Protein AF-A0A972V048-F1 (afdb_monomer)

Sequence (92 aa):
MLITENIFVFAALIRYNYFNSSDSTWNQVWIDNQGGVLEIKGKFTGNKMILKGKILKNQQGKLYYNQISWTPNKDGSVTQLWELFDSVDKRL

Foldseek 3Di:
DDAPDPDPDAPFPDKDWDADPVVRKIWMWGAGPVRDIWIWIAADDDQKTKTKTDWDADPVRFIKIKIWIWGQDPVRYIDIDIFMAGPVRHTD

Nearest PDB structures (foldseek):
  3nm7-assembly1_A  TM=6.405E-01  e=2.410E-01  Borreliella burgdorferi
  3n8b-assembly1_B  TM=5.719E-01  e=2.675E-01  Borreliella burgdorferi
  3nm7-assembly2_D  TM=4.861E-01  e=4.744E-01  Borreliella burgdorferi
  3d2l-assembly1_A  TM=7.491E-01  e=2.646E+00  Exiguobacterium sibiricum 255-15
  5ypz-assembly1_A  TM=4.134E-01  e=3.259E+00  Escherichia coli

Solvent-accessible surface area (backbone atoms only — not comparable to full-atom values): 5494 Å² total; per-residue (Å²): 134,78,70,82,76,88,73,87,84,67,78,54,79,44,76,50,76,48,74,43,77,93,78,67,29,43,36,39,40,35,34,34,92,84,71,52,74,51,56,28,40,30,46,76,54,96,77,29,39,43,27,42,34,65,83,43,68,48,98,87,65,52,52,26,29,46,34,42,36,39,33,75,44,96,87,72,45,53,51,75,46,81,47,43,25,33,83,81,74,46,76,107

Mean predicted aligned error: 5.78 Å

pLDDT: mean 86.93, std 17.52, range [25.78, 97.88]

Structure (mmCIF, N/CA/C/O backbone):
data_AF-A0A972V048-F1
#
_entry.id   AF-A0A972V048-F1
#
loop_
_atom_site.group_PDB
_atom_site.id
_atom_site.type_symbol
_atom_site.label_atom_id
_atom_site.label_alt_id
_atom_site.label_comp_id
_atom_site.label_asym_id
_atom_site.label_entity_id
_atom_site.label_seq_id
_atom_site.pdbx_PDB_ins_code
_atom_site.Cartn_x
_atom_site.Cartn_y
_atom_site.Cartn_z
_atom_site.occupancy
_atom_site.B_iso_or_equiv
_atom_site.auth_seq_id
_atom_site.auth_comp_id
_atom_site.auth_asym_id
_atom_site.auth_atom_id
_atom_site.pdbx_PDB_model_num
ATOM 1 N N . MET A 1 1 ? 16.702 8.619 -12.022 1.00 34.00 1 MET A N 1
ATOM 2 C CA . MET A 1 1 ? 15.282 8.236 -12.146 1.00 34.00 1 MET A CA 1
ATOM 3 C C . MET A 1 1 ? 14.466 9.389 -11.597 1.00 34.00 1 MET A C 1
ATOM 5 O O . MET A 1 1 ? 14.467 9.596 -10.392 1.00 34.00 1 MET A O 1
ATOM 9 N N . LEU A 1 2 ? 13.911 10.221 -12.477 1.00 25.78 2 LEU A N 1
ATOM 10 C CA . LEU A 1 2 ? 13.073 11.352 -12.080 1.00 25.78 2 LEU A CA 1
ATOM 11 C C . LEU A 1 2 ? 11.662 10.803 -11.859 1.00 25.78 2 LEU A C 1
ATOM 13 O O . LEU A 1 2 ? 11.019 10.367 -12.808 1.00 25.78 2 LEU A O 1
ATOM 17 N N . ILE A 1 3 ? 11.221 10.751 -10.605 1.00 38.53 3 ILE A N 1
ATOM 18 C CA . ILE A 1 3 ? 9.826 10.462 -10.273 1.00 38.53 3 ILE A CA 1
ATOM 19 C C . ILE A 1 3 ? 9.107 11.806 -10.374 1.00 38.53 3 ILE A C 1
ATOM 21 O O . ILE A 1 3 ? 9.344 12.697 -9.563 1.00 38.53 3 ILE A O 1
ATOM 25 N N . THR A 1 4 ? 8.293 11.999 -11.409 1.00 35.09 4 THR A N 1
ATOM 26 C CA . THR A 1 4 ? 7.415 13.170 -11.496 1.00 35.09 4 THR A CA 1
ATOM 27 C C . THR A 1 4 ? 6.274 12.984 -10.505 1.00 35.09 4 THR A C 1
ATOM 29 O O . THR A 1 4 ? 5.379 12.164 -10.711 1.00 35.09 4 THR A O 1
ATOM 32 N N . GLU A 1 5 ? 6.341 13.716 -9.402 1.00 46.44 5 GLU A N 1
ATOM 33 C CA . GLU A 1 5 ? 5.373 13.678 -8.315 1.00 46.44 5 GLU A CA 1
ATOM 34 C C . GLU A 1 5 ? 4.232 14.662 -8.579 1.00 46.44 5 GLU A C 1
ATOM 36 O O . GLU A 1 5 ? 4.355 15.853 -8.317 1.00 46.44 5 GLU A O 1
ATOM 41 N N . ASN A 1 6 ? 3.089 14.168 -9.053 1.00 38.22 6 ASN A N 1
ATOM 42 C CA . ASN A 1 6 ? 1.830 14.907 -8.936 1.00 38.22 6 ASN A CA 1
ATOM 43 C C . ASN A 1 6 ? 1.220 14.608 -7.557 1.00 38.22 6 ASN A C 1
ATOM 45 O O . ASN A 1 6 ? 0.277 13.828 -7.433 1.00 38.22 6 ASN A O 1
ATOM 49 N N . ILE A 1 7 ? 1.805 15.174 -6.499 1.00 44.66 7 ILE A N 1
ATOM 50 C CA . ILE A 1 7 ? 1.303 15.047 -5.124 1.00 44.66 7 ILE A CA 1
ATOM 51 C C . ILE A 1 7 ? 0.413 16.254 -4.831 1.00 44.66 7 ILE A C 1
ATOM 53 O O . ILE A 1 7 ? 0.911 17.332 -4.530 1.00 44.66 7 ILE A O 1
ATOM 57 N N . PHE A 1 8 ? -0.907 16.076 -4.903 1.00 40.16 8 PHE A N 1
ATOM 58 C CA . PHE A 1 8 ? -1.873 17.121 -4.526 1.00 40.16 8 PHE A CA 1
ATOM 59 C C . PHE A 1 8 ? -2.668 16.821 -3.245 1.00 40.16 8 PHE A C 1
ATOM 61 O O . PHE A 1 8 ? -3.534 17.609 -2.886 1.00 40.16 8 PHE A O 1
ATOM 68 N N . VAL A 1 9 ? -2.401 15.721 -2.525 1.00 50.69 9 VAL A N 1
ATOM 69 C CA . VAL A 1 9 ? -3.285 15.300 -1.410 1.00 50.69 9 V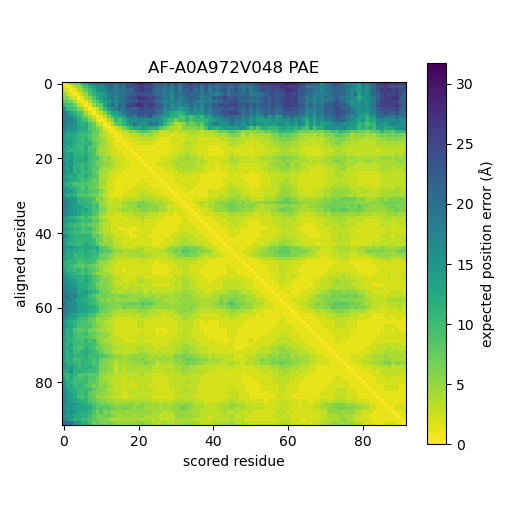AL A CA 1
ATOM 70 C C . VAL A 1 9 ? -2.563 15.039 -0.079 1.00 50.69 9 VAL A C 1
ATOM 72 O O . VAL A 1 9 ? -3.209 14.988 0.961 1.00 50.69 9 VAL A O 1
ATOM 75 N N . PHE A 1 10 ? -1.229 14.966 -0.044 1.00 53.34 10 PHE A N 1
ATOM 76 C CA . PHE A 1 10 ? -0.495 14.816 1.218 1.00 53.34 10 PHE A CA 1
ATOM 77 C C . PHE A 1 10 ? 0.855 15.530 1.133 1.00 53.34 10 PHE A C 1
ATOM 79 O O . PHE A 1 10 ? 1.766 15.060 0.454 1.00 53.34 10 PHE A O 1
ATOM 86 N N . ALA A 1 11 ? 0.990 16.677 1.800 1.00 58.22 11 ALA A N 1
ATOM 87 C CA . ALA A 1 11 ? 2.267 17.376 1.918 1.00 58.22 11 ALA A CA 1
ATOM 88 C C . ALA A 1 11 ? 3.149 16.648 2.946 1.00 58.22 11 ALA A C 1
ATOM 90 O O . ALA A 1 11 ? 3.284 17.074 4.092 1.00 58.22 11 ALA A O 1
ATOM 91 N N . ALA A 1 12 ? 3.707 15.500 2.554 1.00 62.16 12 ALA A N 1
ATOM 92 C CA . ALA A 1 12 ? 4.671 14.800 3.390 1.00 62.16 12 ALA A CA 1
ATOM 93 C C . ALA A 1 12 ? 5.960 15.613 3.485 1.00 62.16 12 ALA A C 1
ATOM 95 O O . ALA A 1 12 ? 6.567 15.951 2.469 1.00 62.16 12 ALA A O 1
ATOM 96 N N . LEU A 1 13 ? 6.397 15.873 4.714 1.00 71.38 13 LEU A N 1
ATOM 97 C CA . LEU A 1 13 ? 7.701 16.473 4.975 1.00 71.38 13 LEU A CA 1
ATOM 98 C C . LEU A 1 13 ? 8.809 15.422 4.910 1.00 71.38 13 LEU A C 1
ATOM 100 O O . LEU A 1 13 ? 9.925 15.715 4.491 1.00 71.38 13 LEU A O 1
ATOM 104 N N . ILE A 1 14 ? 8.495 14.192 5.324 1.00 83.81 14 ILE A N 1
ATOM 105 C CA . ILE A 1 14 ? 9.453 13.094 5.422 1.00 83.81 14 ILE A CA 1
ATOM 106 C C . ILE A 1 14 ? 8.849 11.846 4.785 1.00 83.81 14 ILE A C 1
ATOM 108 O O . ILE A 1 14 ? 7.693 11.499 5.046 1.00 83.81 14 ILE A O 1
ATOM 112 N N . ARG A 1 15 ? 9.643 11.164 3.949 1.00 87.06 15 ARG A N 1
ATOM 113 C CA . ARG A 1 15 ? 9.267 9.906 3.294 1.00 87.06 15 ARG A CA 1
ATOM 114 C C . ARG A 1 15 ? 10.408 8.901 3.345 1.00 87.06 15 ARG A C 1
ATOM 116 O O . ARG A 1 15 ? 11.514 9.202 2.906 1.00 87.06 15 ARG A O 1
ATOM 123 N N . TYR A 1 16 ? 10.113 7.692 3.816 1.00 93.25 16 TYR A N 1
ATOM 124 C CA . TYR A 1 16 ? 11.054 6.572 3.834 1.00 93.25 16 TYR A CA 1
ATOM 125 C C . TYR A 1 16 ? 10.501 5.394 3.047 1.00 93.25 16 TYR A C 1
ATOM 127 O O . TYR A 1 16 ? 9.317 5.082 3.141 1.00 93.25 16 TYR A O 1
ATOM 135 N N . ASN A 1 17 ? 11.379 4.721 2.305 1.00 93.62 17 ASN A N 1
ATOM 136 C CA . ASN A 1 17 ? 11.094 3.471 1.611 1.00 93.62 17 ASN A CA 1
ATOM 137 C C . ASN A 1 17 ? 12.073 2.421 2.118 1.00 93.62 17 ASN A C 1
ATOM 13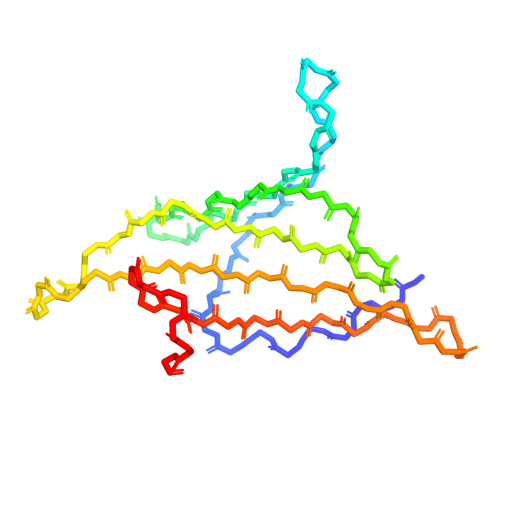9 O O . ASN A 1 17 ? 13.274 2.686 2.162 1.00 93.62 17 ASN A O 1
ATOM 143 N N . TYR A 1 18 ? 11.585 1.241 2.476 1.00 96.25 18 TYR A N 1
ATOM 144 C CA . TYR A 1 18 ? 12.450 0.153 2.912 1.00 96.25 18 TYR A CA 1
ATOM 145 C C . TYR A 1 18 ? 11.860 -1.203 2.550 1.00 96.25 18 TYR A C 1
ATOM 147 O O 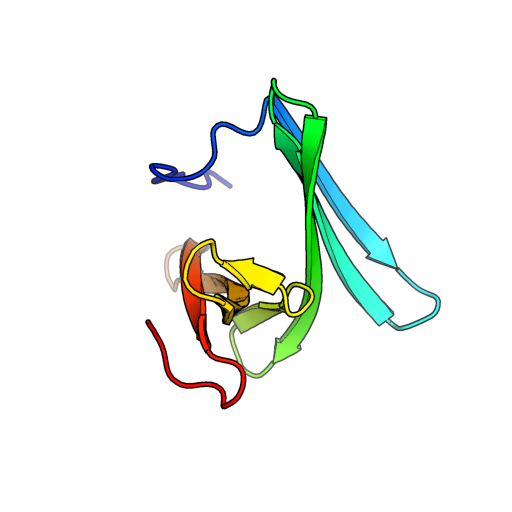. TYR A 1 18 ? 10.643 -1.385 2.469 1.00 96.25 18 TYR A O 1
ATOM 155 N N . PHE A 1 19 ? 12.745 -2.169 2.338 1.00 96.81 19 PHE A N 1
ATOM 156 C CA . PHE A 1 19 ? 12.365 -3.563 2.203 1.00 96.81 19 PHE A CA 1
ATOM 157 C C . PHE A 1 19 ? 12.450 -4.232 3.575 1.00 96.81 19 PHE A C 1
ATOM 159 O O . PHE A 1 19 ? 13.502 -4.219 4.212 1.00 96.81 19 PHE A O 1
ATOM 166 N N . ASN A 1 20 ? 11.344 -4.809 4.035 1.00 97.31 20 ASN A N 1
ATOM 167 C CA . ASN A 1 20 ? 11.317 -5.639 5.226 1.00 97.31 20 ASN A CA 1
ATOM 168 C C . ASN A 1 20 ? 11.584 -7.092 4.819 1.00 97.31 20 ASN A C 1
ATOM 170 O O . ASN A 1 20 ? 10.742 -7.745 4.199 1.00 97.31 20 ASN A O 1
ATOM 174 N N . SER A 1 21 ? 12.762 -7.606 5.170 1.00 96.75 21 SER A N 1
ATOM 175 C CA . SER A 1 21 ? 13.168 -8.972 4.831 1.00 96.75 21 SER A CA 1
ATOM 176 C C . SER A 1 21 ? 12.375 -10.043 5.580 1.00 96.75 21 SER A C 1
ATOM 178 O O . SER A 1 21 ? 12.203 -11.134 5.044 1.00 96.75 21 SER A O 1
ATOM 180 N N . SER A 1 22 ? 11.839 -9.738 6.768 1.00 97.44 22 SER A N 1
ATOM 181 C CA . SER A 1 22 ? 11.109 -10.717 7.592 1.00 97.44 22 SER A CA 1
ATOM 182 C C . SER A 1 22 ? 9.814 -11.220 6.945 1.00 97.44 22 SER A C 1
ATOM 184 O O . SER A 1 22 ? 9.418 -12.360 7.163 1.00 97.44 22 SER A O 1
ATOM 186 N N . ASP A 1 23 ? 9.172 -10.398 6.111 1.00 96.44 23 ASP A N 1
ATOM 187 C CA . ASP A 1 23 ? 7.929 -10.732 5.399 1.00 96.44 23 ASP A CA 1
ATOM 188 C C . ASP A 1 23 ? 8.033 -10.541 3.872 1.00 96.44 23 ASP A C 1
ATOM 190 O O . ASP A 1 23 ? 7.067 -10.756 3.120 1.00 96.44 23 ASP A O 1
ATOM 194 N N . SER A 1 24 ? 9.234 -10.182 3.409 1.00 96.44 24 SER A N 1
ATOM 195 C CA . SER A 1 24 ? 9.574 -9.910 2.016 1.00 96.44 24 SER A CA 1
ATOM 196 C C . SER A 1 24 ? 8.655 -8.868 1.375 1.00 96.44 24 SER A C 1
ATOM 198 O O . SER A 1 24 ? 8.103 -9.096 0.293 1.00 96.44 24 SER A O 1
ATOM 200 N N . THR A 1 25 ? 8.446 -7.739 2.055 1.00 97.81 25 THR A N 1
ATOM 201 C CA . THR A 1 25 ? 7.605 -6.641 1.555 1.00 97.81 25 THR A CA 1
ATOM 202 C C . THR A 1 25 ? 8.344 -5.324 1.429 1.00 97.81 25 THR A C 1
ATOM 204 O O . THR A 1 25 ? 9.241 -5.000 2.204 1.00 97.81 25 THR A O 1
ATOM 207 N N . TRP A 1 26 ? 7.907 -4.522 0.465 1.00 97.31 26 TRP A N 1
ATOM 208 C CA . TRP A 1 26 ? 8.238 -3.109 0.414 1.00 97.31 26 TRP A CA 1
ATOM 209 C C . TRP A 1 26 ? 7.278 -2.325 1.292 1.00 97.31 26 TRP A C 1
ATOM 211 O O . TRP A 1 26 ? 6.069 -2.561 1.277 1.00 97.31 26 TRP A O 1
ATOM 221 N N . ASN A 1 27 ? 7.840 -1.396 2.049 1.00 97.06 27 ASN A N 1
ATOM 222 C CA . ASN A 1 27 ? 7.135 -0.538 2.978 1.00 97.06 27 ASN A CA 1
ATOM 223 C C . ASN A 1 27 ? 7.488 0.910 2.666 1.00 97.06 27 ASN A C 1
ATOM 225 O O . ASN A 1 27 ? 8.637 1.227 2.341 1.00 97.06 27 ASN A O 1
ATOM 229 N N . GLN A 1 28 ? 6.497 1.782 2.787 1.00 94.88 28 GLN A N 1
ATOM 230 C CA . GLN A 1 28 ? 6.678 3.213 2.647 1.00 94.88 28 GLN A CA 1
ATOM 231 C C . GLN A 1 28 ? 5.938 3.938 3.769 1.00 94.88 28 GLN A C 1
ATOM 233 O O . GLN A 1 28 ? 4.794 3.606 4.082 1.00 94.88 28 GLN A O 1
ATOM 238 N N . VAL A 1 29 ? 6.608 4.920 4.371 1.00 93.31 29 VAL A N 1
ATOM 239 C CA . VAL A 1 29 ? 6.071 5.733 5.468 1.00 93.31 29 VAL A CA 1
ATOM 240 C C . VAL A 1 29 ? 6.165 7.203 5.095 1.00 93.31 29 VAL A C 1
ATOM 242 O O . VAL A 1 29 ? 7.220 7.656 4.648 1.00 93.31 29 VAL A O 1
ATOM 245 N N . TRP A 1 30 ? 5.059 7.923 5.262 1.00 90.19 30 TRP A N 1
ATOM 246 C CA . TRP A 1 30 ? 4.939 9.361 5.035 1.00 90.19 30 TRP A CA 1
ATOM 247 C C . TRP A 1 30 ? 4.518 10.010 6.344 1.00 90.19 30 TRP A C 1
ATOM 249 O O . TRP A 1 30 ? 3.561 9.552 6.967 1.00 90.19 30 TRP A O 1
ATOM 259 N N . ILE A 1 31 ? 5.220 11.068 6.738 1.00 88.25 31 ILE A N 1
ATOM 260 C CA . ILE A 1 31 ? 4.890 11.859 7.925 1.00 88.25 31 ILE A CA 1
ATOM 261 C C . ILE A 1 31 ? 4.638 13.298 7.474 1.00 88.25 31 ILE A C 1
ATOM 263 O O . ILE A 1 31 ? 5.481 13.897 6.792 1.00 88.25 31 ILE A O 1
ATOM 267 N N . ASP A 1 32 ? 3.462 13.828 7.806 1.00 85.19 32 ASP A N 1
ATOM 268 C CA . ASP A 1 32 ? 3.099 15.219 7.530 1.00 85.19 32 ASP A CA 1
ATOM 269 C C . ASP A 1 32 ? 3.496 16.170 8.674 1.00 85.19 32 ASP A C 1
ATOM 271 O O . ASP A 1 32 ? 4.009 15.774 9.722 1.00 85.19 32 ASP A O 1
ATOM 275 N N . ASN A 1 33 ? 3.267 17.463 8.457 1.00 84.38 33 ASN A N 1
ATOM 276 C CA . ASN A 1 33 ? 3.584 18.525 9.410 1.00 84.38 33 ASN A CA 1
ATOM 277 C C . ASN A 1 33 ? 2.656 18.592 10.637 1.00 84.38 33 ASN A C 1
ATOM 279 O O . ASN A 1 33 ? 2.932 19.357 11.558 1.00 84.38 33 ASN A O 1
ATOM 283 N N . GLN A 1 34 ? 1.569 17.824 10.649 1.00 87.19 34 GLN A N 1
ATOM 284 C CA . GLN A 1 34 ? 0.600 17.719 11.741 1.00 87.19 34 GLN A CA 1
ATOM 285 C C . GLN A 1 34 ? 0.786 16.421 12.546 1.00 87.19 34 GLN A C 1
ATOM 287 O O . GLN A 1 34 ? 0.031 16.165 13.482 1.00 87.19 34 GLN A O 1
ATOM 292 N N . GLY A 1 35 ? 1.799 15.612 12.212 1.00 83.00 35 GLY A N 1
ATOM 293 C CA . GLY A 1 35 ? 2.066 14.324 12.851 1.00 83.00 35 GLY A CA 1
ATOM 294 C C . GLY A 1 35 ? 1.212 13.174 12.310 1.00 83.00 35 GLY A C 1
ATOM 295 O O . GLY A 1 35 ? 1.226 12.085 12.882 1.00 83.00 35 GLY A O 1
ATOM 296 N N . GLY A 1 36 ? 0.479 13.383 11.214 1.00 85.62 36 GLY A N 1
ATOM 297 C CA . GLY A 1 36 ? -0.211 12.325 10.492 1.00 85.62 36 GLY A CA 1
ATOM 298 C C . GLY A 1 36 ? 0.788 11.361 9.857 1.00 85.62 36 GLY A C 1
ATOM 299 O O . GLY A 1 36 ? 1.764 11.778 9.230 1.00 85.62 36 GLY A O 1
ATOM 300 N N . VAL A 1 37 ? 0.539 10.059 10.020 1.00 89.81 37 VAL A N 1
ATOM 301 C CA . VAL A 1 37 ? 1.393 8.994 9.481 1.00 89.81 37 VAL A CA 1
ATOM 302 C C . VAL A 1 37 ? 0.596 8.138 8.506 1.00 89.81 37 VAL A C 1
ATOM 304 O O . VAL A 1 37 ? -0.420 7.543 8.869 1.00 89.81 37 VAL A O 1
ATOM 307 N N . LEU A 1 38 ? 1.088 8.033 7.273 1.00 91.44 38 LEU A N 1
ATOM 308 C CA . LEU A 1 38 ? 0.627 7.044 6.307 1.00 91.44 38 LEU A CA 1
ATOM 309 C C . LEU A 1 38 ? 1.691 5.958 6.156 1.00 91.44 38 LEU A C 1
ATOM 311 O O . LEU A 1 38 ? 2.770 6.201 5.623 1.00 91.44 38 LEU A O 1
ATOM 315 N N . GLU A 1 39 ? 1.347 4.749 6.586 1.00 94.62 39 GLU A N 1
ATOM 316 C CA . GLU A 1 39 ? 2.133 3.539 6.355 1.00 94.62 39 GLU A CA 1
ATOM 317 C C . GLU A 1 39 ? 1.442 2.695 5.286 1.00 94.62 39 GLU A C 1
ATOM 319 O O . GLU A 1 39 ? 0.268 2.340 5.430 1.00 94.62 39 GLU A O 1
ATOM 324 N N . ILE A 1 40 ? 2.173 2.342 4.233 1.00 96.50 40 ILE A N 1
ATOM 325 C CA . ILE A 1 40 ? 1.703 1.430 3.191 1.00 96.50 40 ILE A CA 1
ATOM 326 C C . ILE A 1 40 ? 2.721 0.314 2.965 1.00 96.50 40 ILE A C 1
ATOM 328 O O . ILE A 1 40 ? 3.931 0.528 3.036 1.00 96.50 40 ILE A O 1
ATOM 332 N N . LYS A 1 41 ? 2.222 -0.890 2.690 1.00 97.88 41 LYS A N 1
ATOM 333 C CA . LYS A 1 41 ? 3.022 -2.109 2.561 1.00 97.88 41 LYS A CA 1
ATOM 334 C C . LYS A 1 41 ? 2.523 -2.962 1.407 1.00 97.88 41 LYS A C 1
ATOM 336 O O . LYS A 1 41 ? 1.322 -3.031 1.149 1.00 97.88 41 LYS A O 1
ATOM 341 N N . GLY A 1 42 ? 3.434 -3.643 0.723 1.00 97.56 42 GLY A N 1
ATOM 342 C CA . GLY A 1 42 ? 3.053 -4.558 -0.339 1.00 97.56 42 GLY A CA 1
ATOM 343 C C . GLY A 1 42 ? 4.218 -5.162 -1.102 1.00 97.56 42 GLY A C 1
ATOM 344 O O . GLY A 1 42 ? 5.330 -5.288 -0.586 1.00 97.56 42 GLY A O 1
ATOM 345 N N . LYS A 1 43 ? 3.928 -5.630 -2.315 1.00 97.62 43 LYS A N 1
ATOM 346 C CA . LYS A 1 43 ? 4.845 -6.432 -3.131 1.00 97.62 43 LYS A CA 1
ATOM 347 C C . LYS A 1 43 ? 4.702 -6.081 -4.606 1.00 97.62 43 LYS A C 1
ATOM 349 O O . LYS A 1 43 ? 3.708 -5.493 -5.039 1.00 97.62 43 LYS A O 1
ATOM 354 N N . PHE A 1 44 ? 5.696 -6.495 -5.382 1.00 95.50 44 PHE A N 1
ATOM 355 C CA . PHE A 1 44 ? 5.606 -6.472 -6.833 1.00 95.50 44 PHE A CA 1
ATOM 356 C C . PHE A 1 44 ? 4.668 -7.591 -7.297 1.00 95.50 44 PHE A C 1
ATOM 358 O O . PHE A 1 44 ? 4.890 -8.754 -6.970 1.00 95.50 44 PHE A O 1
ATOM 365 N N . THR A 1 45 ? 3.604 -7.240 -8.017 1.00 93.31 45 THR A N 1
ATOM 366 C CA . THR A 1 45 ? 2.592 -8.171 -8.527 1.00 93.31 45 THR A CA 1
ATOM 367 C C . THR A 1 45 ? 2.342 -7.881 -10.004 1.00 93.31 45 THR A C 1
ATOM 369 O O . THR A 1 45 ? 1.964 -6.769 -10.378 1.00 93.31 45 THR A O 1
ATOM 372 N N . GLY A 1 46 ? 2.567 -8.875 -10.867 1.00 93.44 46 GLY A N 1
ATOM 373 C CA . GLY A 1 46 ? 2.516 -8.688 -12.318 1.00 93.44 46 GLY A CA 1
ATOM 374 C C . GLY A 1 46 ? 3.618 -7.738 -12.787 1.00 93.44 46 GLY A C 1
ATOM 375 O O . GLY A 1 46 ? 4.792 -8.060 -12.660 1.00 93.44 46 GLY A O 1
ATOM 376 N N . ASN A 1 47 ? 3.237 -6.568 -13.306 1.00 93.88 47 ASN A N 1
ATOM 377 C CA . ASN A 1 47 ? 4.168 -5.518 -13.740 1.00 93.88 47 ASN A CA 1
ATOM 378 C C . ASN A 1 47 ? 4.043 -4.238 -12.894 1.00 93.88 47 ASN A C 1
ATOM 380 O O . ASN A 1 47 ? 4.251 -3.136 -13.394 1.00 93.88 47 ASN A O 1
ATOM 384 N N . LYS A 1 48 ? 3.596 -4.352 -11.638 1.00 95.75 48 LYS A N 1
ATOM 385 C CA . LYS A 1 48 ? 3.374 -3.197 -10.760 1.00 95.75 48 LYS A CA 1
ATOM 386 C C . LYS A 1 48 ? 3.854 -3.482 -9.347 1.00 95.75 48 LYS A C 1
ATOM 388 O O . LYS A 1 48 ? 3.624 -4.563 -8.816 1.00 95.75 48 LYS A O 1
ATOM 393 N N . MET A 1 49 ? 4.456 -2.489 -8.708 1.00 96.12 49 MET A N 1
ATOM 394 C CA . MET A 1 49 ? 4.607 -2.475 -7.255 1.00 96.12 49 MET A CA 1
ATOM 395 C C . MET A 1 49 ? 3.317 -1.919 -6.658 1.00 96.12 49 MET A C 1
ATOM 397 O O . MET A 1 49 ? 2.940 -0.810 -7.021 1.00 96.12 49 MET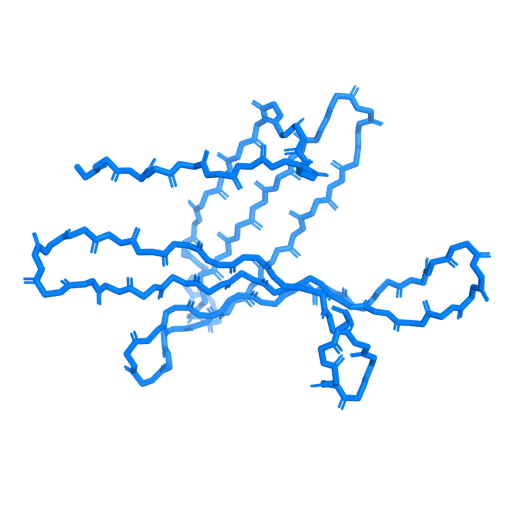 A O 1
ATOM 401 N N . ILE A 1 50 ? 2.634 -2.664 -5.789 1.00 97.19 50 ILE A N 1
ATOM 402 C CA . ILE A 1 50 ? 1.359 -2.236 -5.189 1.00 97.19 50 ILE A CA 1
ATOM 403 C C . ILE A 1 50 ? 1.506 -2.259 -3.673 1.00 97.19 50 ILE A C 1
ATOM 405 O O . ILE A 1 50 ? 1.721 -3.328 -3.102 1.00 97.19 50 ILE A O 1
ATOM 409 N N . LEU A 1 51 ? 1.384 -1.096 -3.028 1.00 97.25 51 LEU A N 1
ATOM 410 C CA . LEU A 1 51 ? 1.434 -0.942 -1.573 1.00 97.25 51 LEU A CA 1
ATOM 411 C C . LEU A 1 51 ? 0.072 -0.452 -1.079 1.00 97.25 51 LEU A C 1
ATOM 413 O O . LEU A 1 51 ? -0.444 0.550 -1.573 1.00 97.25 51 LEU A O 1
ATOM 417 N N . LYS A 1 52 ? -0.495 -1.151 -0.094 1.00 97.19 52 LYS A N 1
ATOM 418 C CA . LYS A 1 52 ? -1.773 -0.813 0.544 1.00 97.19 52 LYS A CA 1
ATOM 419 C C . LYS A 1 52 ? -1.540 -0.372 1.988 1.00 97.19 52 LYS A C 1
ATOM 421 O O . LYS A 1 52 ? -0.674 -0.911 2.677 1.00 97.19 52 LYS A O 1
ATOM 426 N N . GLY A 1 53 ? -2.314 0.606 2.437 1.00 96.25 53 GLY A N 1
ATOM 427 C CA . GLY A 1 53 ? -2.369 1.033 3.830 1.00 96.25 53 GLY A CA 1
ATOM 428 C C . GLY A 1 53 ? -3.357 0.219 4.656 1.00 96.25 53 GLY A C 1
ATOM 429 O O . GLY A 1 53 ? -4.097 -0.620 4.142 1.00 96.25 53 GLY A O 1
ATOM 430 N N . LYS A 1 54 ? -3.385 0.502 5.957 1.00 95.50 54 LYS A N 1
ATOM 431 C CA . LYS A 1 54 ? -4.414 -0.012 6.870 1.00 95.50 54 LYS A CA 1
ATOM 432 C C . LYS A 1 54 ? -5.785 0.581 6.512 1.00 95.50 54 LYS A C 1
ATOM 434 O O . LYS A 1 54 ? -5.867 1.675 5.952 1.00 95.50 54 LYS A O 1
ATOM 439 N N . ILE A 1 55 ? -6.854 -0.131 6.871 1.00 95.62 55 ILE A N 1
ATOM 440 C CA . ILE A 1 55 ? -8.218 0.404 6.788 1.00 95.62 55 ILE A CA 1
ATOM 441 C C . ILE A 1 55 ? -8.378 1.495 7.850 1.00 95.62 55 ILE A C 1
ATOM 443 O O . ILE A 1 55 ? -8.097 1.281 9.028 1.00 95.62 55 ILE A O 1
ATOM 447 N N . LEU A 1 56 ? -8.846 2.656 7.414 1.00 93.56 56 LEU A N 1
ATOM 448 C CA . LEU A 1 56 ? -9.150 3.834 8.209 1.00 93.56 56 LEU A CA 1
ATOM 449 C C . LEU A 1 56 ? -10.647 4.133 8.128 1.00 93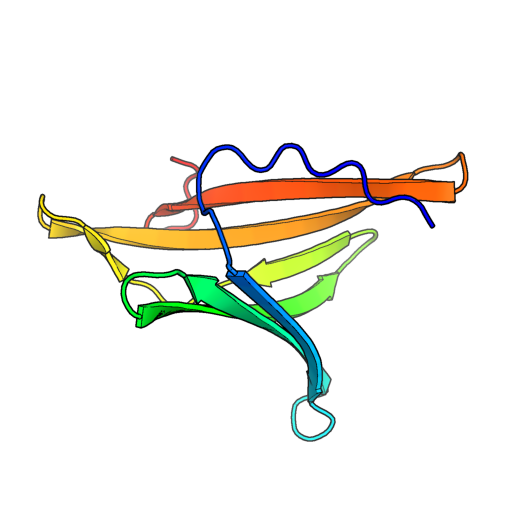.56 56 LEU A C 1
ATOM 451 O O . LEU A 1 56 ? -11.352 3.659 7.238 1.00 93.56 56 LEU A O 1
ATOM 455 N N . LYS A 1 57 ? -11.132 4.948 9.061 1.00 94.38 57 LYS A N 1
ATOM 456 C CA . LYS A 1 57 ? -12.515 5.423 9.104 1.00 94.38 57 LYS A CA 1
ATOM 457 C C . LYS A 1 57 ? -12.519 6.931 8.880 1.00 94.38 57 LYS A C 1
ATOM 459 O O . LYS A 1 57 ? -11.803 7.648 9.572 1.00 94.38 57 LYS A O 1
ATOM 464 N N . ASN A 1 58 ? -13.301 7.411 7.916 1.00 89.25 58 ASN A N 1
ATOM 465 C CA . ASN A 1 58 ? -13.429 8.848 7.669 1.00 89.25 58 ASN A CA 1
ATOM 466 C C . ASN A 1 58 ? -14.398 9.509 8.671 1.00 89.25 58 ASN A C 1
ATOM 468 O O . ASN A 1 58 ? -15.040 8.837 9.481 1.00 89.25 58 ASN A O 1
ATOM 472 N N . GLN A 1 59 ? -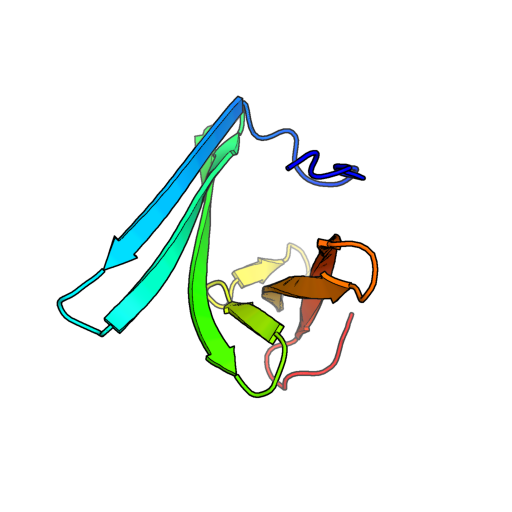14.549 10.832 8.580 1.00 88.31 59 GLN A N 1
ATOM 473 C CA . GLN A 1 59 ? -15.437 11.616 9.452 1.00 88.31 59 GLN A CA 1
ATOM 474 C C . GLN A 1 59 ? -16.920 11.207 9.363 1.00 88.31 59 GLN A C 1
ATOM 476 O O . GLN A 1 59 ? -17.652 11.335 10.337 1.00 88.31 59 GLN A O 1
ATOM 481 N N . GLN A 1 60 ? -17.360 10.677 8.219 1.00 92.12 60 GLN A N 1
ATOM 482 C CA . GLN A 1 60 ? -18.723 10.167 8.001 1.00 92.12 60 GLN A CA 1
ATOM 483 C C . GLN A 1 60 ? -18.890 8.711 8.466 1.00 92.12 60 GLN A C 1
ATOM 485 O O . GLN A 1 60 ? -19.949 8.110 8.316 1.00 92.12 60 GLN A O 1
ATOM 490 N N . GLY A 1 61 ? -17.827 8.113 8.998 1.00 94.12 61 GLY A N 1
ATOM 491 C CA . GLY A 1 61 ? -17.800 6.741 9.463 1.00 94.12 61 GLY A CA 1
ATOM 492 C C . GLY A 1 61 ? -17.616 5.675 8.384 1.00 94.12 61 GLY A C 1
ATOM 493 O O . GLY A 1 61 ? -17.659 4.490 8.714 1.00 94.12 61 GLY A O 1
ATOM 494 N N . LYS A 1 62 ? -17.361 6.064 7.131 1.00 94.81 62 LYS A N 1
ATOM 495 C CA . LYS A 1 62 ? -17.072 5.141 6.030 1.00 94.81 62 LYS A CA 1
ATOM 496 C C . LYS A 1 62 ? -15.637 4.626 6.126 1.00 94.81 62 LYS A C 1
ATOM 498 O O . LYS A 1 62 ? -14.705 5.400 6.355 1.00 94.81 62 LYS A O 1
ATOM 503 N N . LEU A 1 63 ? -15.475 3.319 5.933 1.00 97.12 63 LEU A N 1
ATOM 504 C CA . LEU A 1 63 ? -14.174 2.658 5.908 1.00 97.12 63 LEU A CA 1
ATOM 505 C C . LEU A 1 63 ? -13.503 2.811 4.541 1.00 97.12 63 LEU A C 1
ATOM 507 O O . LEU A 1 63 ? -14.163 2.680 3.508 1.00 97.12 63 LEU A O 1
ATOM 511 N N . TYR A 1 64 ? -12.199 3.072 4.541 1.00 95.75 64 TYR A N 1
ATOM 512 C CA . TYR A 1 64 ? -11.389 3.209 3.334 1.00 95.75 64 TYR A CA 1
ATOM 513 C C . TYR A 1 64 ? -9.918 2.871 3.595 1.00 95.75 64 TYR A C 1
ATOM 515 O O . TYR A 1 64 ? -9.486 2.845 4.742 1.00 95.75 64 TYR A O 1
ATOM 523 N N . TYR A 1 65 ? -9.126 2.645 2.553 1.00 96.44 65 TYR A N 1
ATOM 524 C CA . TYR A 1 65 ? -7.671 2.531 2.652 1.00 96.44 65 TYR A CA 1
ATOM 525 C C . TYR A 1 65 ? -6.979 3.225 1.470 1.00 96.44 65 TYR A C 1
ATOM 527 O O . TYR A 1 65 ? -7.576 3.449 0.415 1.00 96.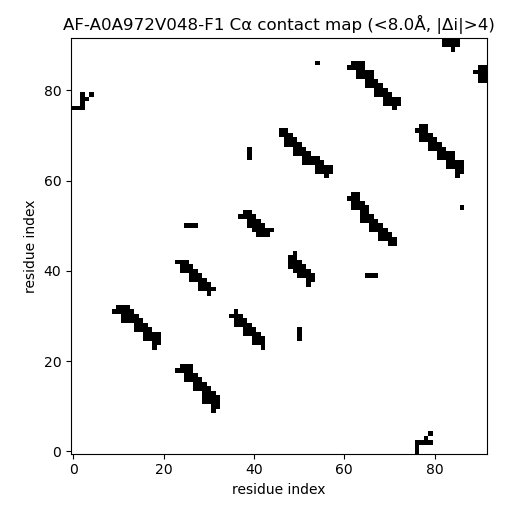44 65 TYR A O 1
ATOM 535 N N . ASN A 1 66 ? -5.707 3.583 1.658 1.00 95.25 66 ASN A N 1
ATOM 536 C CA . ASN A 1 66 ? -4.861 4.163 0.613 1.00 95.25 66 ASN A CA 1
ATOM 537 C C . ASN A 1 66 ? -4.113 3.062 -0.140 1.00 95.25 66 ASN A C 1
ATOM 539 O O . ASN A 1 66 ? -3.574 2.149 0.487 1.00 95.25 66 ASN A O 1
ATOM 543 N N . GLN A 1 67 ? -4.012 3.178 -1.459 1.00 95.94 67 GLN A N 1
ATOM 544 C CA . GLN A 1 67 ? -3.149 2.337 -2.280 1.00 95.94 67 GLN A CA 1
ATOM 545 C C . GLN A 1 67 ? -2.260 3.209 -3.150 1.00 95.94 67 GLN A C 1
ATOM 547 O O . GLN A 1 67 ? -2.746 4.115 -3.821 1.00 95.94 67 GLN A O 1
ATOM 552 N N . ILE A 1 68 ? -0.973 2.884 -3.197 1.00 94.69 68 ILE A N 1
ATOM 553 C CA . ILE A 1 68 ? -0.062 3.457 -4.181 1.00 94.69 68 ILE A CA 1
ATOM 554 C C . ILE A 1 68 ? 0.456 2.338 -5.077 1.00 94.69 68 ILE A C 1
ATOM 556 O O . ILE A 1 68 ? 0.898 1.291 -4.601 1.00 94.69 68 ILE A O 1
ATOM 560 N N . SER A 1 69 ? 0.369 2.563 -6.386 1.00 95.00 69 SER A N 1
ATOM 561 C CA . SER A 1 69 ? 0.898 1.674 -7.413 1.00 95.00 69 SER A CA 1
ATOM 562 C C . SER A 1 69 ? 2.015 2.358 -8.186 1.00 95.00 69 SER A C 1
ATOM 564 O O . SER A 1 69 ? 1.830 3.471 -8.671 1.00 95.00 69 SER A O 1
ATOM 566 N N . TRP A 1 70 ? 3.138 1.671 -8.376 1.00 94.50 70 TRP A N 1
ATOM 567 C CA . TRP A 1 70 ? 4.202 2.095 -9.284 1.00 94.50 70 TRP A CA 1
ATOM 568 C C . TRP A 1 70 ? 4.257 1.153 -10.476 1.00 94.50 70 TRP A C 1
ATOM 570 O O . TRP A 1 70 ? 4.354 -0.064 -10.311 1.00 94.50 70 TRP A O 1
ATOM 580 N N . THR A 1 71 ? 4.195 1.723 -11.674 1.00 95.44 71 THR A N 1
ATOM 581 C CA . THR A 1 71 ? 4.265 0.989 -12.940 1.00 95.44 71 THR A CA 1
ATOM 582 C C . THR A 1 71 ? 5.491 1.469 -13.716 1.00 95.44 71 THR A C 1
ATOM 584 O O . THR A 1 71 ? 5.574 2.666 -13.999 1.00 95.44 71 THR A O 1
ATOM 587 N N . PRO A 1 72 ? 6.450 0.589 -14.048 1.00 94.19 72 PRO A N 1
ATOM 588 C CA . PRO A 1 72 ? 7.541 0.942 -14.942 1.00 94.19 72 PRO A CA 1
ATOM 589 C C . PRO A 1 72 ? 7.006 1.129 -16.367 1.00 94.19 72 PRO A C 1
ATOM 591 O 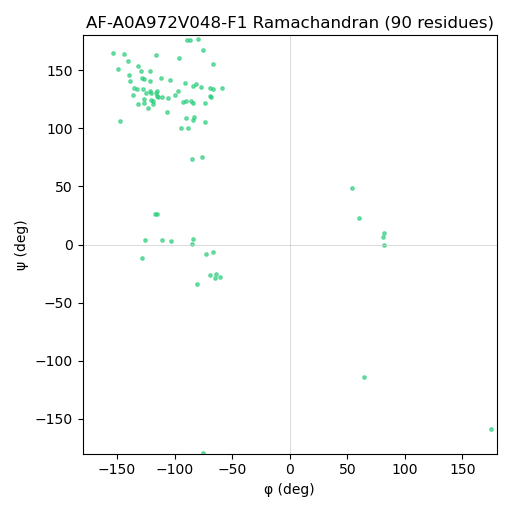O . PRO A 1 72 ? 6.229 0.312 -16.869 1.00 94.19 72 PRO A O 1
ATOM 594 N N . ASN A 1 73 ? 7.439 2.202 -17.019 1.00 94.06 73 ASN A N 1
ATOM 595 C CA . ASN A 1 73 ? 7.096 2.525 -18.397 1.00 94.06 73 ASN A CA 1
ATOM 596 C C . ASN A 1 73 ? 8.192 2.042 -19.354 1.00 94.06 73 ASN A C 1
ATOM 598 O O . ASN A 1 73 ? 9.335 1.800 -18.964 1.00 94.06 73 ASN A O 1
ATOM 602 N N . LYS A 1 74 ? 7.846 1.911 -20.640 1.00 94.81 74 LYS A N 1
ATOM 603 C CA . LYS A 1 74 ? 8.776 1.422 -21.675 1.00 94.81 74 LYS A CA 1
ATOM 604 C C . LYS A 1 74 ? 9.982 2.340 -21.898 1.00 94.81 74 LYS A C 1
ATOM 606 O O . LYS A 1 74 ? 11.018 1.869 -22.344 1.00 94.81 74 LYS A O 1
ATOM 611 N N . ASP A 1 75 ? 9.842 3.627 -21.601 1.00 93.44 75 ASP A N 1
ATOM 612 C CA . ASP A 1 75 ? 10.891 4.644 -21.727 1.00 93.44 75 ASP A CA 1
ATOM 613 C C . ASP A 1 75 ? 11.832 4.706 -20.506 1.00 93.44 75 ASP A C 1
ATOM 615 O O . ASP A 1 75 ? 12.699 5.573 -20.433 1.00 93.44 75 ASP A O 1
ATOM 619 N N . GLY A 1 76 ? 11.668 3.797 -19.536 1.00 91.06 76 GLY A N 1
ATOM 620 C CA . GLY A 1 76 ? 12.453 3.763 -18.301 1.00 91.06 76 GLY A CA 1
ATOM 621 C C . GLY A 1 76 ? 11.964 4.725 -17.213 1.00 91.06 76 GLY A C 1
ATOM 622 O O . GLY A 1 76 ? 12.543 4.753 -16.124 1.00 91.06 76 GLY A O 1
ATOM 623 N N . SER A 1 77 ? 10.899 5.494 -17.465 1.00 91.31 77 SER A N 1
ATOM 624 C CA . SER A 1 77 ? 10.211 6.256 -16.421 1.00 91.31 77 SER A CA 1
ATOM 625 C C . SER A 1 77 ? 9.345 5.345 -15.541 1.00 91.31 77 SER A C 1
ATOM 627 O O . SER A 1 77 ? 9.102 4.176 -15.854 1.00 91.31 77 SER A O 1
ATOM 629 N N . VAL A 1 78 ? 8.876 5.870 -14.409 1.00 91.50 78 VAL A N 1
ATOM 630 C CA . VAL A 1 78 ? 7.969 5.160 -13.499 1.00 91.50 78 VAL A CA 1
ATOM 631 C C . VAL A 1 78 ? 6.754 6.038 -13.243 1.00 91.50 78 VAL A C 1
ATOM 633 O O . VAL A 1 78 ? 6.892 7.172 -12.787 1.00 91.50 78 VAL A O 1
ATOM 636 N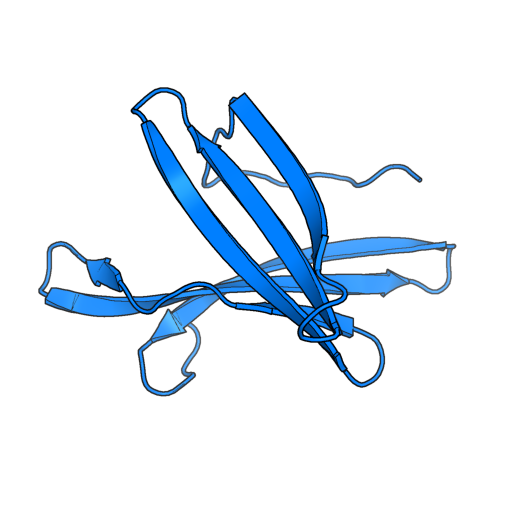 N . THR A 1 79 ? 5.560 5.503 -13.490 1.00 91.12 79 THR A N 1
ATOM 637 C CA . THR A 1 79 ? 4.302 6.156 -13.123 1.00 91.12 79 THR A CA 1
ATOM 638 C C . THR A 1 79 ? 3.890 5.721 -11.729 1.00 91.12 79 THR A C 1
ATOM 640 O O . THR A 1 79 ? 3.695 4.531 -11.479 1.00 91.12 79 THR A O 1
ATOM 643 N N . GLN A 1 80 ? 3.711 6.693 -10.841 1.00 90.38 80 GLN A N 1
ATOM 644 C CA . GLN A 1 80 ? 3.091 6.502 -9.537 1.00 90.38 80 GLN A CA 1
ATOM 645 C C . GLN A 1 80 ? 1.612 6.896 -9.608 1.00 90.38 80 GLN A C 1
ATOM 647 O O . GLN A 1 80 ? 1.278 7.970 -10.102 1.00 90.38 80 GLN A O 1
ATOM 652 N N . LEU A 1 81 ? 0.736 6.043 -9.084 1.00 91.75 81 LEU A N 1
ATOM 653 C CA . LEU A 1 81 ? -0.697 6.291 -8.969 1.00 91.75 81 LEU A CA 1
ATOM 654 C C . LEU A 1 81 ? -1.132 6.087 -7.518 1.00 91.75 81 LEU A C 1
ATOM 656 O O . LEU A 1 81 ? -0.939 5.002 -6.976 1.00 91.75 81 LEU A O 1
ATOM 660 N N . TRP A 1 82 ? -1.713 7.118 -6.906 1.00 93.06 82 TRP A N 1
ATOM 661 C CA . TRP A 1 82 ? -2.362 7.037 -5.596 1.00 93.06 82 TRP A CA 1
ATOM 662 C C . TRP A 1 82 ? -3.870 6.929 -5.791 1.00 93.06 82 TRP A C 1
ATOM 664 O O . TRP A 1 82 ? -4.471 7.757 -6.473 1.00 93.06 82 TRP A O 1
ATOM 674 N N . GLU A 1 83 ? -4.485 5.937 -5.157 1.00 94.00 83 GLU A N 1
ATOM 675 C CA . GLU A 1 83 ? -5.930 5.728 -5.155 1.00 94.00 83 GLU A CA 1
ATOM 676 C C . GLU A 1 83 ? -6.461 5.493 -3.734 1.00 94.00 83 GLU A C 1
ATOM 678 O O . GLU A 1 83 ? -5.751 5.008 -2.847 1.00 94.00 83 GLU A O 1
ATOM 683 N N . LEU A 1 84 ? -7.733 5.829 -3.531 1.00 94.38 84 LEU A N 1
ATOM 684 C CA . LEU A 1 84 ? -8.501 5.452 -2.352 1.00 94.38 84 LEU A CA 1
ATOM 685 C C . LEU A 1 84 ? -9.454 4.324 -2.729 1.00 94.38 84 LEU A C 1
ATOM 687 O O . LEU A 1 84 ? -10.051 4.333 -3.804 1.00 94.38 84 LEU A O 1
ATOM 691 N N . PHE A 1 85 ? -9.615 3.375 -1.823 1.00 96.31 85 PHE A N 1
ATOM 692 C CA . PHE A 1 85 ? -10.549 2.267 -1.959 1.00 96.31 85 PHE A CA 1
ATOM 693 C C . PHE A 1 85 ? -11.399 2.178 -0.699 1.00 96.31 85 PHE A C 1
ATOM 695 O O . PHE A 1 85 ? -10.927 2.533 0.381 1.00 96.31 85 PHE A O 1
ATOM 702 N N . ASP A 1 86 ? -12.640 1.716 -0.808 1.00 96.25 86 ASP A N 1
ATOM 703 C CA . ASP A 1 86 ? -13.407 1.317 0.369 1.00 96.25 86 ASP A CA 1
ATOM 704 C C . ASP A 1 86 ? -12.935 -0.036 0.926 1.00 96.25 86 ASP A C 1
ATOM 706 O O . ASP A 1 86 ? -11.998 -0.663 0.430 1.00 96.25 86 ASP A O 1
ATOM 710 N N . SER A 1 87 ? -13.583 -0.497 1.995 1.00 93.25 87 SER A N 1
ATOM 711 C CA . SER A 1 87 ? -13.256 -1.776 2.630 1.00 93.25 87 SER A CA 1
ATOM 712 C C . SER A 1 87 ? -13.557 -3.014 1.776 1.00 93.25 87 SER A C 1
ATOM 714 O O . SER A 1 87 ? -13.235 -4.113 2.217 1.00 93.25 87 SER A O 1
ATOM 716 N N . VAL A 1 88 ? -14.194 -2.867 0.609 1.00 94.56 88 VAL A N 1
ATOM 717 C CA . VAL A 1 88 ? -14.530 -3.965 -0.315 1.00 94.56 88 VAL A CA 1
ATOM 718 C C . VAL A 1 88 ? -13.818 -3.816 -1.668 1.00 94.56 88 VAL A C 1
ATOM 720 O O . VAL A 1 88 ? -14.305 -4.299 -2.687 1.00 94.56 88 VAL A O 1
ATOM 723 N N . ASP A 1 89 ? -12.661 -3.142 -1.676 1.00 94.44 89 ASP A N 1
ATOM 724 C CA . ASP A 1 89 ? -11.800 -2.911 -2.846 1.00 94.44 89 ASP A CA 1
ATOM 725 C C . ASP A 1 89 ? -12.489 -2.141 -3.999 1.00 94.44 89 ASP A C 1
ATOM 727 O O . ASP A 1 89 ? -12.030 -2.173 -5.147 1.00 94.44 89 ASP A O 1
ATOM 731 N N . LYS A 1 90 ? -13.555 -1.374 -3.726 1.00 95.88 90 LYS A N 1
ATOM 732 C CA . LYS A 1 90 ? -14.119 -0.436 -4.705 1.00 95.88 90 LYS A CA 1
ATOM 733 C C . LYS A 1 90 ? -13.378 0.894 -4.626 1.00 95.88 90 LYS A C 1
ATOM 735 O O . LYS A 1 90 ? -13.347 1.542 -3.580 1.00 95.88 90 LYS A O 1
ATOM 740 N N . ARG A 1 91 ? -12.821 1.328 -5.759 1.00 94.50 91 ARG A N 1
ATOM 741 C CA . ARG A 1 91 ? -12.177 2.640 -5.893 1.00 94.50 91 ARG A CA 1
ATOM 742 C C . ARG A 1 91 ? -13.165 3.775 -5.581 1.00 94.50 91 ARG A C 1
ATOM 744 O O . ARG A 1 91 ? -14.309 3.740 -6.046 1.00 94.50 91 ARG A O 1
ATOM 751 N N . LEU A 1 92 ? -12.707 4.746 -4.791 1.00 89.75 92 LEU A N 1
ATOM 752 C CA . LEU A 1 92 ? -13.445 5.933 -4.343 1.00 89.75 92 LEU A CA 1
ATOM 753 C C . LEU A 1 92 ? -13.169 7.166 -5.203 1.00 89.75 92 LEU A C 1
ATOM 755 O O . LEU A 1 92 ? -12.070 7.249 -5.800 1.00 89.75 92 LEU A O 1
#

Secondary structure (DSSP, 8-state):
--------S--EEEEEEEEETTTTEEEEEEEETTS-EEEEEEEEETTEEEEEE--EE-TTS-EEEEEEEEEE-TTS-EEEEEEEEETTS-B-

Radius of gyration: 13.87 Å; Cα contacts (8 Å, |Δi|>4): 180; chains: 1; bounding box: 34×29×35 Å